Protein AF-A0AAV0W218-F1 (afdb_monomer)

Nearest PDB structures (foldseek):
  3rrr-assembly2_L  TM=3.742E-01  e=1.775E-01  Respiratory syncytial virus
  3rrr-assembly2_N  TM=3.659E-01  e=2.503E-01  Respiratory syncytial virus
  3rrt-assembly1_F  TM=3.686E-01  e=3.332E-01  human respiratory syncytial virus
  7rag-assembly1_A-2  TM=2.078E-01  e=3.485E+00  Clostridioides difficile

Sequence (113 aa):
MISTRELRMQLRDILISLPGQLKLPFDVNYISLYELSKTSKLAIVYINGTLVLELVIPLLNPVELTLYHIIKLPVRKEQLYMHLTPECEYMAISKTHEYYLTISVNHLMNRKN

Secondary structure (DSSP, 8-state):
---HHHHHHHHHHHHHH-STT-B-SS-TTS--HHHHHHH-EEEEEEETTEEEEEEE-PPBP---EEEEEPPPEEEEETTEEEEE--S-SEEEEETTSS-EEEE-HHHHHTT--

Mean predicted aligned error: 8.69 Å

Foldseek 3Di:
DQDPVNVLVVVVVCQVVDPDPKAFPDDSVPDDVVVQVVQWDWDWDDDPNDIDIDIGTDIDDPFAWDKDFDDWDWDDDPPDIDTDDDPAGMKTAGPVRPDIDGDHPVRVVVVPD

Structure (mmCIF, N/CA/C/O backbone):
data_AF-A0AAV0W218-F1
#
_entry.id   AF-A0AAV0W218-F1
#
loop_
_atom_site.group_PDB
_atom_site.id
_atom_site.type_symbol
_atom_site.label_atom_id
_atom_site.label_alt_id
_atom_site.label_comp_id
_atom_site.label_asym_id
_atom_site.label_entity_id
_atom_site.label_seq_id
_atom_site.pdbx_PDB_ins_code
_atom_site.Cartn_x
_atom_site.Cartn_y
_atom_site.Cartn_z
_atom_site.occupancy
_atom_site.B_iso_or_equiv
_atom_site.auth_seq_id
_atom_site.auth_comp_id
_atom_site.auth_asym_id
_atom_site.auth_atom_id
_atom_site.pdbx_PDB_model_num
ATOM 1 N N . MET A 1 1 ? 21.955 -4.481 -22.016 1.00 56.75 1 MET A N 1
ATOM 2 C CA . MET A 1 1 ? 21.499 -4.718 -20.626 1.00 56.75 1 MET A CA 1
ATOM 3 C C . MET A 1 1 ? 21.698 -3.438 -19.835 1.00 56.75 1 MET A C 1
ATOM 5 O O . MET A 1 1 ? 22.784 -2.879 -19.907 1.00 56.75 1 MET A O 1
ATOM 9 N N . ILE A 1 2 ? 20.675 -2.965 -19.121 1.00 70.50 2 ILE A N 1
ATOM 10 C CA . ILE A 1 2 ? 20.813 -1.857 -18.162 1.00 70.50 2 ILE A CA 1
ATOM 11 C C . ILE A 1 2 ? 21.678 -2.332 -16.988 1.00 70.50 2 ILE A C 1
ATOM 13 O O . ILE A 1 2 ? 21.487 -3.440 -16.487 1.00 70.50 2 ILE A O 1
ATOM 17 N N . SER A 1 3 ? 22.644 -1.516 -16.563 1.00 83.19 3 SER A N 1
ATOM 18 C CA . SER A 1 3 ? 23.423 -1.811 -15.357 1.00 83.19 3 SER A CA 1
ATOM 19 C C . SER A 1 3 ? 22.618 -1.465 -14.102 1.00 83.19 3 SER A C 1
ATOM 21 O O . SER A 1 3 ? 21.729 -0.616 -14.129 1.00 83.19 3 SER A O 1
ATOM 23 N N . THR A 1 4 ? 22.955 -2.076 -12.967 1.00 79.69 4 THR A N 1
ATOM 24 C CA . THR A 1 4 ? 22.330 -1.746 -11.673 1.00 79.69 4 THR A CA 1
ATOM 25 C C . THR A 1 4 ? 22.536 -0.281 -11.284 1.00 79.69 4 THR A C 1
ATOM 27 O O . THR A 1 4 ? 21.661 0.328 -10.671 1.00 79.69 4 THR A O 1
ATOM 30 N N . ARG A 1 5 ? 23.675 0.305 -11.678 1.00 82.88 5 ARG A N 1
ATOM 31 C CA . ARG A 1 5 ? 23.964 1.734 -11.524 1.00 82.88 5 ARG A CA 1
ATOM 32 C C . ARG A 1 5 ? 23.025 2.586 -12.374 1.00 82.88 5 ARG A C 1
ATOM 34 O O . ARG A 1 5 ? 22.462 3.540 -11.854 1.00 82.88 5 ARG A O 1
ATOM 41 N N . GLU A 1 6 ? 22.853 2.223 -13.641 1.00 84.88 6 GLU A N 1
ATOM 42 C CA . GLU A 1 6 ? 21.989 2.940 -14.584 1.00 84.88 6 GLU A CA 1
ATOM 43 C C . GLU A 1 6 ? 20.530 2.927 -14.119 1.00 84.88 6 GLU A C 1
ATOM 45 O O . GLU A 1 6 ? 19.895 3.973 -14.034 1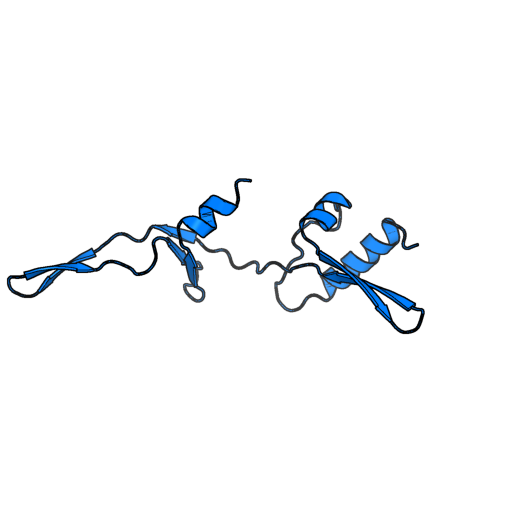.00 84.88 6 GLU A O 1
ATOM 50 N N . LEU A 1 7 ? 20.039 1.760 -13.691 1.00 83.19 7 LEU A N 1
ATOM 51 C CA . LEU A 1 7 ? 18.706 1.619 -13.107 1.00 83.19 7 LEU A CA 1
ATOM 52 C C . LEU A 1 7 ? 18.525 2.520 -11.878 1.00 83.19 7 LEU A C 1
ATOM 54 O O . LEU A 1 7 ? 17.496 3.172 -11.729 1.00 83.19 7 LEU A O 1
ATOM 58 N N . ARG A 1 8 ? 19.529 2.585 -10.995 1.00 83.56 8 ARG A N 1
ATOM 59 C CA . ARG A 1 8 ? 19.473 3.438 -9.801 1.00 83.56 8 ARG A CA 1
ATOM 60 C C . ARG A 1 8 ? 19.428 4.922 -10.157 1.00 83.56 8 ARG A C 1
ATOM 62 O O . ARG A 1 8 ? 18.724 5.664 -9.482 1.00 83.56 8 ARG A O 1
ATOM 69 N N . MET A 1 9 ? 20.167 5.355 -11.180 1.00 86.19 9 MET A N 1
ATOM 70 C CA . MET A 1 9 ? 20.110 6.742 -11.655 1.00 86.19 9 MET A CA 1
ATOM 71 C C . MET A 1 9 ? 18.716 7.067 -12.198 1.00 86.19 9 MET A C 1
ATOM 73 O O . MET A 1 9 ? 18.095 8.001 -11.708 1.00 86.19 9 MET A O 1
ATOM 77 N N . GLN A 1 10 ? 18.162 6.213 -13.064 1.00 86.94 10 GLN A N 1
ATOM 78 C CA . GLN A 1 10 ? 16.803 6.394 -13.589 1.00 86.94 10 GLN A CA 1
ATOM 79 C C . GLN A 1 10 ? 15.743 6.440 -12.477 1.00 86.94 10 GLN A C 1
ATOM 81 O O . GLN A 1 10 ? 14.845 7.275 -12.507 1.00 86.94 10 GLN A 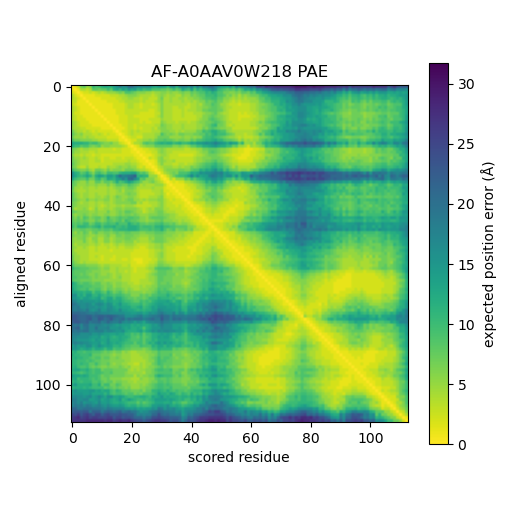O 1
ATOM 86 N N . LEU A 1 11 ? 15.857 5.591 -11.449 1.00 86.69 11 LEU A N 1
ATOM 87 C CA . LEU A 1 11 ? 14.943 5.615 -10.301 1.00 86.69 11 LEU A CA 1
ATOM 88 C C . LEU A 1 11 ? 15.071 6.892 -9.456 1.00 86.69 11 LEU A C 1
ATOM 90 O O . LEU A 1 11 ? 14.073 7.344 -8.897 1.00 86.69 11 LEU A O 1
ATOM 94 N N . ARG A 1 12 ? 16.268 7.490 -9.363 1.00 86.94 12 ARG A N 1
ATOM 95 C CA . ARG A 1 12 ? 16.448 8.803 -8.718 1.00 86.94 12 ARG A CA 1
ATOM 96 C C . ARG A 1 12 ? 15.781 9.912 -9.525 1.00 86.94 12 ARG A C 1
ATOM 98 O O . ARG A 1 12 ? 15.108 10.748 -8.933 1.00 86.94 12 ARG A O 1
ATOM 105 N N . ASP A 1 13 ? 15.917 9.887 -10.845 1.00 88.19 13 ASP A N 1
ATOM 106 C CA . ASP A 1 13 ? 15.288 10.876 -11.725 1.00 88.19 13 ASP A CA 1
ATOM 107 C C . ASP A 1 13 ? 13.752 10.775 -11.670 1.00 88.19 13 ASP A C 1
ATOM 109 O O . ASP A 1 13 ? 13.048 11.785 -11.584 1.00 88.19 13 ASP A O 1
ATOM 113 N N . ILE A 1 14 ? 13.219 9.548 -11.614 1.00 86.94 14 ILE A N 1
ATOM 114 C CA . ILE A 1 14 ? 11.788 9.297 -11.386 1.00 86.94 14 ILE A CA 1
ATOM 115 C C . ILE A 1 14 ? 11.352 9.855 -10.029 1.00 86.94 14 ILE A C 1
ATOM 117 O O . ILE A 1 14 ? 10.337 10.538 -9.958 1.00 86.94 14 ILE A O 1
ATOM 121 N N . LEU A 1 15 ? 12.117 9.616 -8.957 1.00 85.12 15 LEU A N 1
ATOM 122 C CA . LEU A 1 15 ? 11.781 10.102 -7.614 1.00 85.12 15 LEU A CA 1
ATOM 123 C C . LEU A 1 15 ? 11.612 11.631 -7.572 1.00 85.12 15 LEU A C 1
ATOM 125 O O . LEU A 1 15 ? 10.707 12.121 -6.903 1.00 85.12 15 LEU A O 1
ATOM 129 N N . ILE A 1 16 ? 12.453 12.374 -8.299 1.00 85.75 16 ILE A N 1
ATOM 130 C CA . ILE A 1 16 ? 12.404 13.846 -8.370 1.00 85.75 16 ILE A CA 1
ATOM 131 C C . ILE A 1 16 ? 11.177 14.340 -9.155 1.00 85.75 16 ILE A C 1
ATOM 133 O O . ILE A 1 16 ? 10.698 15.446 -8.918 1.00 85.75 16 ILE A O 1
ATOM 137 N N . SER A 1 17 ? 10.658 13.527 -10.076 1.00 87.38 17 SER A N 1
ATOM 138 C CA . SER A 1 17 ? 9.534 13.875 -10.954 1.00 87.38 17 SER A CA 1
ATOM 139 C C . SER A 1 17 ? 8.182 13.318 -10.495 1.00 87.38 17 SER A C 1
ATOM 141 O O . SER A 1 17 ? 7.180 13.504 -11.189 1.00 87.38 17 SER A O 1
ATOM 143 N N . LEU A 1 18 ? 8.117 12.655 -9.332 1.00 87.31 18 LEU A N 1
ATOM 144 C CA . LEU A 1 18 ? 6.862 12.108 -8.824 1.00 87.31 18 LEU A CA 1
ATOM 145 C C . LEU A 1 18 ? 5.835 13.216 -8.529 1.00 87.31 18 LEU A C 1
ATOM 147 O O . LEU A 1 18 ? 6.174 14.251 -7.953 1.00 87.31 18 LEU A O 1
ATOM 151 N N . PRO A 1 19 ? 4.554 12.998 -8.870 1.00 85.00 19 PRO A N 1
ATOM 152 C CA . PRO A 1 19 ? 3.512 13.972 -8.600 1.00 85.00 19 PRO A CA 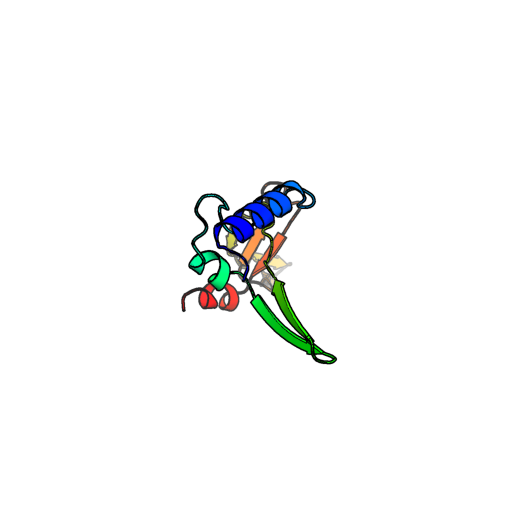1
ATOM 153 C C . PRO A 1 19 ? 3.156 14.022 -7.106 1.00 85.00 19 PRO A C 1
ATOM 155 O O . PRO A 1 19 ? 2.934 12.999 -6.454 1.00 85.00 19 PRO A O 1
ATOM 158 N N . GLY A 1 20 ? 3.020 15.240 -6.577 1.00 82.00 20 GLY A N 1
ATOM 159 C CA . GLY A 1 20 ? 2.555 15.487 -5.211 1.00 82.00 20 GLY A CA 1
ATOM 160 C C . GLY A 1 20 ? 3.524 14.980 -4.140 1.00 82.00 20 GLY A C 1
ATOM 161 O O . GLY A 1 20 ? 4.735 15.117 -4.266 1.00 82.00 20 GLY A O 1
ATOM 162 N N . GLN A 1 21 ? 2.983 14.418 -3.055 1.00 83.75 21 GLN A N 1
ATOM 163 C CA . GLN A 1 21 ? 3.781 13.865 -1.950 1.00 83.75 21 GLN A CA 1
ATOM 164 C C . GLN A 1 21 ? 3.994 12.343 -2.069 1.00 83.75 21 GLN A C 1
ATOM 166 O O . GLN A 1 21 ? 4.365 11.697 -1.089 1.00 83.75 21 GLN A O 1
ATOM 171 N N . LEU A 1 22 ? 3.722 11.750 -3.237 1.00 89.19 22 LEU A N 1
ATOM 172 C CA . LEU A 1 22 ? 3.866 10.309 -3.440 1.00 89.19 22 LEU A CA 1
ATOM 173 C C . LEU A 1 22 ? 5.321 9.866 -3.273 1.00 89.19 22 LEU A C 1
ATOM 175 O O . LEU A 1 22 ? 6.257 10.589 -3.608 1.00 89.19 22 LEU A O 1
ATOM 179 N N . LYS A 1 23 ? 5.506 8.651 -2.758 1.00 87.56 23 LYS A N 1
ATOM 180 C CA . LYS A 1 23 ? 6.830 8.084 -2.483 1.00 87.56 23 LYS A CA 1
ATOM 181 C C . LYS A 1 23 ? 6.995 6.734 -3.160 1.00 87.56 23 LYS A C 1
ATOM 183 O O . LYS A 1 23 ? 6.028 5.997 -3.343 1.00 87.56 23 LYS A O 1
ATOM 188 N N . LEU A 1 24 ? 8.234 6.383 -3.486 1.00 87.38 24 LEU A N 1
ATOM 189 C CA . LEU A 1 24 ? 8.571 5.001 -3.818 1.00 87.38 24 LEU A CA 1
ATOM 190 C C . LEU A 1 24 ? 8.431 4.116 -2.565 1.00 87.38 24 LEU A C 1
ATOM 192 O O . LEU A 1 24 ? 8.641 4.600 -1.450 1.00 87.38 24 LEU A O 1
ATOM 196 N N . PRO A 1 25 ? 8.114 2.819 -2.721 1.00 85.94 25 PRO A N 1
ATOM 197 C CA . PRO A 1 25 ? 7.941 1.902 -1.597 1.00 85.94 25 PRO A CA 1
ATOM 198 C C . PRO A 1 25 ? 9.267 1.425 -0.978 1.00 85.94 25 PRO A C 1
ATOM 200 O O . PRO A 1 25 ? 9.272 0.504 -0.167 1.00 85.94 25 PRO A O 1
ATOM 203 N N . PHE A 1 26 ? 10.389 2.037 -1.360 1.00 83.94 26 PHE A N 1
ATOM 204 C CA . PHE A 1 26 ? 11.745 1.687 -0.947 1.00 83.94 26 PHE A CA 1
ATOM 205 C C . PHE A 1 26 ? 12.674 2.909 -1.048 1.00 83.94 26 PHE A C 1
ATOM 207 O O . PHE A 1 26 ? 12.392 3.861 -1.780 1.00 83.94 26 PHE A O 1
ATOM 214 N N . ASP A 1 27 ? 13.811 2.867 -0.350 1.00 82.25 27 ASP A N 1
ATOM 215 C CA . ASP A 1 27 ? 14.855 3.896 -0.446 1.00 82.25 27 ASP A CA 1
ATOM 216 C C . ASP A 1 27 ? 15.812 3.609 -1.610 1.00 82.25 27 ASP A C 1
ATOM 218 O O . ASP A 1 27 ? 16.547 2.619 -1.589 1.00 82.25 27 ASP A O 1
ATOM 222 N N . VAL A 1 28 ? 15.857 4.522 -2.588 1.00 78.88 28 VAL A N 1
ATOM 223 C CA . VAL A 1 28 ? 16.682 4.437 -3.805 1.00 78.88 28 VAL A CA 1
ATOM 224 C C . VAL A 1 28 ? 18.180 4.267 -3.529 1.00 78.88 28 VAL A C 1
ATOM 226 O O . VAL A 1 28 ? 18.884 3.619 -4.308 1.00 78.88 28 VAL A O 1
ATOM 229 N N . ASN A 1 29 ? 18.685 4.800 -2.415 1.00 72.38 29 ASN A N 1
ATOM 230 C CA . ASN A 1 29 ? 20.100 4.706 -2.056 1.00 72.38 29 ASN A CA 1
ATOM 231 C C . ASN A 1 29 ? 20.510 3.296 -1.622 1.00 72.38 29 ASN A C 1
ATOM 233 O O . ASN A 1 29 ? 21.648 2.891 -1.875 1.00 72.38 29 ASN A O 1
ATOM 237 N N . TYR A 1 30 ? 19.575 2.548 -1.034 1.00 64.50 30 TYR A N 1
ATOM 238 C CA . TYR A 1 30 ? 19.788 1.208 -0.493 1.00 64.50 30 TYR A CA 1
ATOM 239 C C . TYR A 1 30 ? 19.016 0.124 -1.256 1.00 64.50 30 TYR A C 1
ATOM 241 O O . TYR A 1 30 ? 18.947 -1.005 -0.771 1.00 64.50 30 TYR A O 1
ATOM 249 N N . ILE A 1 31 ? 18.462 0.428 -2.445 1.00 63.66 31 ILE A N 1
ATOM 250 C CA . ILE A 1 31 ? 17.749 -0.563 -3.268 1.00 63.66 31 ILE A CA 1
ATOM 251 C C . ILE A 1 31 ? 18.638 -1.784 -3.472 1.00 63.66 31 ILE A C 1
ATOM 253 O O . ILE A 1 31 ? 19.635 -1.751 -4.206 1.00 63.66 31 ILE A O 1
ATOM 257 N N . SER A 1 32 ? 18.209 -2.887 -2.871 1.00 64.56 32 SER A N 1
ATOM 258 C CA . SER A 1 32 ? 18.515 -4.209 -3.374 1.00 64.56 32 SER A CA 1
ATOM 259 C C . SER A 1 32 ? 17.533 -4.501 -4.511 1.00 64.56 32 SER A C 1
ATOM 261 O O . SER A 1 32 ? 16.352 -4.157 -4.438 1.00 64.56 32 SER A O 1
ATOM 263 N N . LEU A 1 33 ? 18.000 -5.156 -5.579 1.00 69.38 33 LEU A N 1
ATOM 264 C CA . LEU A 1 33 ? 17.116 -5.650 -6.649 1.00 69.38 33 LEU A CA 1
ATOM 265 C C . LEU A 1 33 ? 15.970 -6.517 -6.096 1.00 69.38 33 LEU A C 1
ATOM 267 O O . LEU A 1 33 ? 14.927 -6.636 -6.727 1.00 69.38 33 LEU A O 1
ATOM 271 N N . TYR A 1 34 ? 16.176 -7.081 -4.906 1.00 76.75 34 TYR A N 1
ATOM 272 C CA . TYR A 1 34 ? 15.207 -7.848 -4.144 1.00 76.75 34 TYR A CA 1
ATOM 273 C C . TYR A 1 34 ? 14.008 -7.018 -3.643 1.00 76.75 34 TYR A C 1
ATOM 275 O O . TYR A 1 34 ? 12.868 -7.431 -3.825 1.00 76.75 34 TYR A O 1
ATOM 283 N N . GLU A 1 35 ? 14.215 -5.829 -3.067 1.00 76.62 35 GLU A N 1
ATOM 284 C CA . GLU A 1 35 ? 13.086 -4.981 -2.633 1.00 76.62 35 GLU A CA 1
ATOM 285 C C . GLU A 1 35 ? 12.278 -4.456 -3.825 1.00 76.62 35 GLU A C 1
ATOM 287 O O . GLU A 1 35 ? 11.043 -4.394 -3.795 1.00 76.62 35 GLU A O 1
ATOM 292 N N . LEU A 1 36 ? 12.977 -4.139 -4.918 1.00 81.50 36 LEU A N 1
ATOM 293 C CA . LEU A 1 36 ? 12.333 -3.769 -6.170 1.00 81.50 36 LEU A CA 1
ATOM 294 C C . LEU A 1 36 ? 11.497 -4.935 -6.713 1.00 81.50 36 LEU A C 1
ATOM 296 O O . LEU A 1 36 ? 10.336 -4.729 -7.050 1.00 81.50 36 LEU A O 1
ATOM 300 N N . SER A 1 37 ? 12.030 -6.161 -6.764 1.00 81.31 37 SER A N 1
ATOM 301 C CA . SER A 1 37 ? 11.291 -7.316 -7.295 1.00 81.31 37 SER A CA 1
ATOM 302 C C . SER A 1 37 ? 10.084 -7.714 -6.442 1.00 81.31 37 SER A C 1
ATOM 304 O O . SER A 1 37 ? 9.091 -8.185 -6.987 1.00 81.31 37 SER A O 1
ATOM 306 N N . LYS A 1 38 ? 10.129 -7.495 -5.123 1.00 83.19 38 LYS A N 1
ATOM 307 C CA . LYS A 1 38 ? 9.006 -7.777 -4.217 1.00 83.19 38 LYS A CA 1
ATOM 308 C C . LYS A 1 38 ? 7.821 -6.830 -4.418 1.00 83.19 38 LYS A C 1
ATOM 310 O O . LYS A 1 38 ? 6.674 -7.216 -4.203 1.00 83.19 38 LYS A O 1
ATOM 315 N N . THR A 1 39 ? 8.097 -5.578 -4.767 1.00 85.06 39 THR A N 1
ATOM 316 C CA . THR A 1 39 ? 7.084 -4.512 -4.823 1.00 85.06 39 THR A CA 1
ATOM 317 C C . THR A 1 39 ? 6.618 -4.206 -6.240 1.00 85.06 39 THR A C 1
ATOM 319 O O . THR A 1 39 ? 5.496 -3.737 -6.422 1.00 85.06 39 THR A O 1
ATOM 322 N N . SER A 1 40 ? 7.447 -4.486 -7.243 1.00 87.19 40 SER A N 1
ATOM 323 C CA . SER A 1 40 ? 7.147 -4.223 -8.648 1.00 87.19 40 SER A CA 1
ATOM 324 C C . SER A 1 40 ? 6.544 -5.429 -9.366 1.00 87.19 40 SER A C 1
ATOM 326 O O . SER A 1 40 ? 6.718 -6.581 -8.971 1.00 87.19 40 SER A O 1
ATOM 328 N N . LYS A 1 41 ? 5.829 -5.158 -10.458 1.00 88.94 41 LYS A N 1
ATOM 329 C CA . LYS A 1 41 ? 5.376 -6.177 -11.408 1.00 88.94 41 LYS A CA 1
ATOM 330 C C . LYS A 1 41 ? 6.133 -5.997 -12.710 1.00 88.94 41 LYS A C 1
ATOM 332 O O . LYS A 1 41 ? 6.179 -4.890 -13.238 1.00 88.94 41 LYS A O 1
ATOM 337 N N . LEU A 1 42 ? 6.698 -7.081 -13.226 1.00 86.88 42 LEU A N 1
ATOM 338 C CA . LEU A 1 42 ? 7.314 -7.105 -1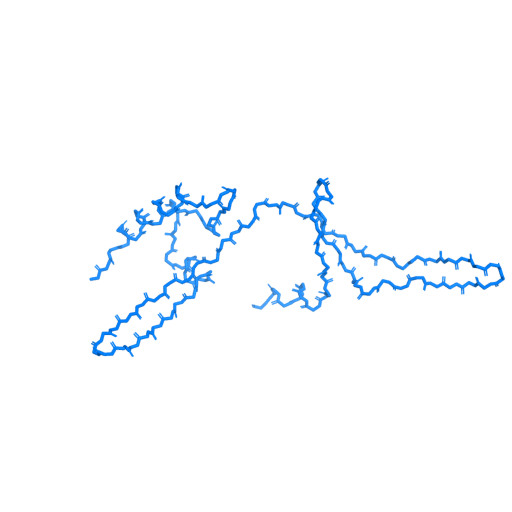4.545 1.00 86.88 42 LEU A CA 1
ATOM 339 C C . LEU A 1 42 ? 6.354 -7.777 -15.525 1.00 86.88 42 LEU A C 1
ATOM 341 O O . LEU A 1 42 ? 6.070 -8.967 -15.391 1.00 86.88 42 LEU A O 1
ATOM 345 N N . ALA A 1 43 ? 5.874 -7.025 -16.508 1.00 88.69 43 ALA A N 1
ATOM 346 C CA . ALA A 1 43 ? 5.189 -7.572 -17.666 1.00 88.69 43 ALA A CA 1
ATOM 347 C C . ALA A 1 43 ? 6.171 -7.657 -18.837 1.00 88.69 43 ALA A C 1
ATOM 349 O O . ALA A 1 43 ? 6.968 -6.750 -19.078 1.00 88.69 43 ALA A O 1
ATOM 350 N N . ILE A 1 44 ? 6.131 -8.776 -19.554 1.00 90.19 44 ILE A N 1
ATOM 351 C CA . ILE A 1 44 ? 6.947 -9.002 -20.745 1.00 90.19 44 ILE A CA 1
ATOM 352 C C . ILE A 1 44 ? 5.982 -9.197 -21.903 1.00 90.19 44 ILE A C 1
ATOM 354 O O . ILE A 1 44 ? 5.151 -10.103 -21.880 1.00 90.19 44 ILE A O 1
ATOM 358 N N . VAL A 1 45 ? 6.086 -8.331 -22.903 1.00 91.12 45 VAL A N 1
ATOM 359 C CA . VAL A 1 45 ? 5.167 -8.278 -24.035 1.00 91.12 45 VAL A CA 1
ATOM 360 C C . VAL A 1 45 ? 5.974 -8.393 -25.321 1.00 91.12 45 VAL A C 1
ATOM 362 O O . VAL A 1 45 ? 6.956 -7.682 -25.505 1.00 91.12 45 VAL A O 1
ATOM 365 N N . TYR A 1 46 ? 5.580 -9.295 -26.218 1.00 92.38 46 TYR A N 1
ATOM 366 C CA . TYR A 1 46 ? 6.226 -9.461 -27.518 1.00 92.38 46 TYR A CA 1
ATOM 367 C C . TYR A 1 46 ? 5.295 -8.984 -28.631 1.00 92.38 46 TYR A C 1
ATOM 369 O O . TYR A 1 46 ? 4.236 -9.572 -28.845 1.00 92.38 46 TYR A O 1
ATOM 377 N N . ILE A 1 47 ? 5.672 -7.910 -29.327 1.00 92.94 47 ILE A N 1
ATOM 378 C CA . ILE A 1 47 ? 4.871 -7.294 -30.394 1.00 92.94 47 ILE A CA 1
ATOM 379 C C . ILE A 1 47 ? 5.781 -6.998 -31.587 1.00 92.94 47 ILE A C 1
ATOM 381 O O . ILE A 1 47 ? 6.814 -6.350 -31.438 1.00 92.94 47 ILE A O 1
ATOM 385 N N . ASN A 1 48 ? 5.389 -7.452 -32.783 1.00 93.44 48 ASN A N 1
ATOM 386 C CA . ASN A 1 48 ? 6.059 -7.156 -34.059 1.00 93.44 48 ASN A CA 1
ATOM 387 C C . ASN A 1 48 ? 7.581 -7.393 -34.047 1.00 93.44 48 ASN A C 1
ATOM 389 O O . ASN A 1 48 ? 8.355 -6.539 -34.473 1.00 93.44 48 ASN A O 1
ATOM 393 N N . GLY A 1 49 ? 8.037 -8.528 -33.514 1.00 93.44 49 GLY A N 1
ATOM 394 C CA . GLY A 1 49 ? 9.474 -8.815 -33.441 1.00 93.44 49 GLY A CA 1
ATOM 395 C C . GLY A 1 49 ? 10.199 -8.167 -32.258 1.00 93.44 49 GLY A C 1
ATOM 396 O O . GLY A 1 49 ? 11.371 -8.461 -32.040 1.00 93.44 49 GLY A O 1
ATOM 397 N N . THR A 1 50 ? 9.521 -7.319 -31.481 1.00 93.25 50 THR A N 1
ATOM 398 C CA . THR A 1 50 ? 10.109 -6.557 -30.375 1.00 93.25 50 THR A CA 1
ATOM 399 C C . THR A 1 50 ? 9.665 -7.112 -29.029 1.00 93.25 50 THR A C 1
ATOM 401 O O . THR A 1 50 ? 8.473 -7.289 -28.783 1.00 93.25 50 THR A O 1
ATOM 404 N N . LEU A 1 51 ? 10.631 -7.349 -28.139 1.00 91.44 51 LEU A N 1
ATOM 405 C CA . LEU A 1 51 ? 10.377 -7.671 -26.739 1.00 91.44 51 LEU A CA 1
ATOM 406 C C . LEU A 1 51 ? 10.342 -6.378 -25.916 1.00 91.44 51 LEU A C 1
ATOM 408 O O . LEU A 1 51 ? 11.342 -5.667 -25.827 1.00 91.44 51 LEU A O 1
ATOM 412 N N . VAL A 1 52 ? 9.199 -6.089 -25.308 1.00 88.62 52 VAL A N 1
ATOM 413 C CA . VAL A 1 52 ? 8.967 -4.944 -24.426 1.00 88.62 52 VAL A CA 1
ATOM 414 C C . VAL A 1 52 ? 8.889 -5.448 -22.989 1.00 88.62 52 VAL A C 1
ATOM 416 O O . VAL A 1 52 ? 8.158 -6.391 -22.693 1.00 88.62 52 VAL A O 1
ATOM 419 N N . LEU A 1 53 ? 9.654 -4.822 -22.097 1.00 87.31 53 LEU A N 1
ATOM 420 C CA . LEU A 1 53 ? 9.625 -5.092 -20.663 1.00 87.31 53 LEU A CA 1
ATOM 421 C C . LEU A 1 53 ? 9.014 -3.884 -19.955 1.00 87.31 53 LEU A C 1
ATOM 423 O O . LEU A 1 53 ? 9.580 -2.793 -19.998 1.00 87.31 53 LEU A O 1
ATOM 427 N N . GLU A 1 54 ? 7.874 -4.083 -19.306 1.00 87.81 54 GLU A N 1
ATOM 428 C CA . GLU A 1 54 ? 7.172 -3.058 -18.541 1.00 87.81 54 GLU A CA 1
ATOM 429 C C . GLU A 1 54 ? 7.325 -3.345 -17.045 1.00 87.81 54 GLU A C 1
ATOM 431 O O . GLU A 1 54 ? 6.831 -4.350 -16.531 1.00 87.81 54 GLU A O 1
ATOM 436 N N . LEU A 1 55 ? 8.036 -2.460 -16.344 1.00 86.50 55 LEU A N 1
ATOM 437 C CA . LEU A 1 55 ? 8.214 -2.526 -14.898 1.00 86.50 55 LEU A CA 1
ATOM 438 C C . LEU A 1 55 ? 7.245 -1.557 -14.217 1.00 86.50 55 LEU A C 1
ATOM 440 O O . LEU A 1 55 ? 7.445 -0.344 -14.242 1.00 86.50 55 LEU A O 1
ATOM 444 N N . VAL A 1 56 ? 6.219 -2.096 -13.568 1.00 90.00 56 VAL A N 1
ATOM 445 C CA . VAL A 1 56 ? 5.212 -1.319 -12.842 1.00 90.00 56 VAL A CA 1
ATOM 446 C C . VAL A 1 56 ? 5.584 -1.266 -11.364 1.00 90.00 56 VAL A C 1
ATOM 448 O O . VAL A 1 56 ? 5.562 -2.289 -10.679 1.00 90.00 56 VAL A O 1
ATOM 451 N N . ILE A 1 57 ? 5.907 -0.073 -10.861 1.00 88.38 57 ILE A N 1
ATOM 452 C CA . ILE A 1 57 ? 6.251 0.166 -9.453 1.00 88.38 57 ILE A CA 1
ATOM 453 C C . ILE A 1 57 ? 5.086 0.913 -8.786 1.00 88.38 57 ILE A C 1
ATOM 455 O O . ILE A 1 57 ? 4.790 2.040 -9.188 1.00 88.38 57 ILE A O 1
ATOM 459 N N . PRO A 1 58 ? 4.409 0.330 -7.781 1.00 89.62 58 PRO A N 1
ATOM 460 C CA . PRO A 1 58 ? 3.343 1.022 -7.070 1.00 89.62 58 PRO A CA 1
ATOM 461 C C . PRO A 1 58 ? 3.922 2.149 -6.209 1.00 89.62 58 PRO A C 1
ATOM 463 O O . PRO A 1 58 ? 4.936 1.967 -5.539 1.00 89.62 58 PRO A O 1
ATOM 466 N N . LEU A 1 59 ? 3.254 3.300 -6.195 1.00 89.50 59 LEU A N 1
ATOM 467 C CA . LEU A 1 59 ? 3.620 4.429 -5.340 1.00 89.50 59 LEU A CA 1
ATOM 468 C C . LEU A 1 59 ? 2.870 4.372 -4.008 1.00 89.50 59 LEU A C 1
ATOM 470 O O . LEU A 1 59 ? 1.735 3.900 -3.932 1.00 89.50 59 LEU A O 1
ATOM 474 N N . LEU A 1 60 ? 3.501 4.888 -2.958 1.00 88.19 60 LEU A N 1
ATOM 475 C CA . LEU A 1 60 ? 2.908 5.037 -1.638 1.00 88.19 60 LEU A CA 1
ATOM 476 C C . LEU A 1 60 ? 2.330 6.437 -1.465 1.00 88.19 60 LEU A C 1
ATOM 478 O O . LEU A 1 60 ? 2.998 7.442 -1.721 1.00 88.19 60 LEU A O 1
ATOM 482 N N . ASN A 1 61 ? 1.102 6.483 -0.956 1.00 87.00 61 ASN A N 1
ATOM 483 C CA . ASN A 1 61 ? 0.532 7.695 -0.397 1.00 87.00 61 ASN A CA 1
ATOM 484 C C . ASN A 1 61 ? 1.089 7.875 1.030 1.00 87.00 61 ASN A C 1
ATOM 486 O O . ASN A 1 61 ? 0.937 6.959 1.840 1.00 87.00 61 ASN A O 1
ATOM 490 N N . PRO A 1 62 ? 1.744 9.005 1.356 1.00 84.06 62 PRO A N 1
ATOM 491 C CA . PRO A 1 62 ? 2.310 9.233 2.685 1.00 84.06 62 PRO A CA 1
ATOM 492 C C . PRO A 1 62 ? 1.257 9.548 3.755 1.00 84.06 62 PRO A C 1
ATOM 494 O O . PRO A 1 62 ? 1.639 9.786 4.896 1.00 84.06 62 PRO A O 1
ATOM 497 N N . VAL A 1 63 ? -0.036 9.605 3.411 1.00 89.50 63 VAL A N 1
ATOM 498 C CA . VAL A 1 63 ? -1.103 9.833 4.389 1.00 89.50 63 VAL A CA 1
ATOM 499 C C . VAL A 1 63 ? -1.086 8.718 5.431 1.00 89.50 63 VAL A C 1
ATOM 501 O O . VAL A 1 63 ? -1.398 7.560 5.151 1.00 89.50 63 VAL A O 1
ATOM 504 N N . GLU A 1 64 ? -0.736 9.097 6.654 1.00 90.81 64 GLU A N 1
ATOM 505 C CA . GLU A 1 64 ? -0.791 8.219 7.812 1.00 90.81 64 GLU A CA 1
ATOM 506 C C . GLU A 1 64 ? -2.238 8.058 8.278 1.00 90.81 64 GLU A C 1
ATOM 508 O O . GLU A 1 64 ? -2.979 9.035 8.433 1.00 90.81 64 GLU A O 1
ATOM 513 N N . LEU A 1 65 ? -2.630 6.806 8.512 1.00 93.44 65 LEU A N 1
ATOM 514 C CA . LEU A 1 65 ? -3.960 6.441 8.976 1.00 93.44 65 LEU A CA 1
ATOM 515 C C . LEU A 1 65 ? -3.850 5.679 10.293 1.00 93.44 65 LEU A C 1
ATOM 517 O O . LEU A 1 65 ? -3.075 4.728 10.408 1.00 93.44 65 LEU A O 1
ATOM 521 N N . THR A 1 66 ? -4.675 6.056 11.263 1.00 95.12 66 THR A N 1
ATOM 522 C CA . THR A 1 66 ? -4.821 5.323 12.520 1.00 95.12 66 THR A CA 1
ATOM 523 C C . THR A 1 66 ? -5.937 4.304 12.366 1.00 95.12 66 THR A C 1
ATOM 525 O O . THR A 1 66 ? -7.056 4.669 12.009 1.00 95.12 66 THR A O 1
ATOM 528 N N . LEU A 1 67 ? -5.635 3.031 12.626 1.00 94.69 67 LEU A N 1
ATOM 529 C CA . LEU A 1 67 ? -6.600 1.938 12.557 1.00 94.69 67 LEU A CA 1
ATOM 530 C C . LEU A 1 67 ? -7.398 1.830 13.863 1.00 94.69 67 LEU A C 1
ATOM 532 O O . LEU A 1 67 ? -6.821 1.694 14.940 1.00 94.69 67 LEU A O 1
ATOM 536 N N . TYR A 1 68 ? -8.721 1.807 13.748 1.00 93.44 68 TYR A N 1
ATOM 537 C CA . TYR A 1 68 ? -9.664 1.627 14.844 1.00 93.44 68 TYR A CA 1
ATOM 538 C C . TYR A 1 68 ? -10.490 0.364 14.631 1.00 93.44 68 TYR A C 1
ATOM 540 O O . TYR A 1 68 ? -10.933 0.085 13.519 1.00 93.44 68 TYR A O 1
AT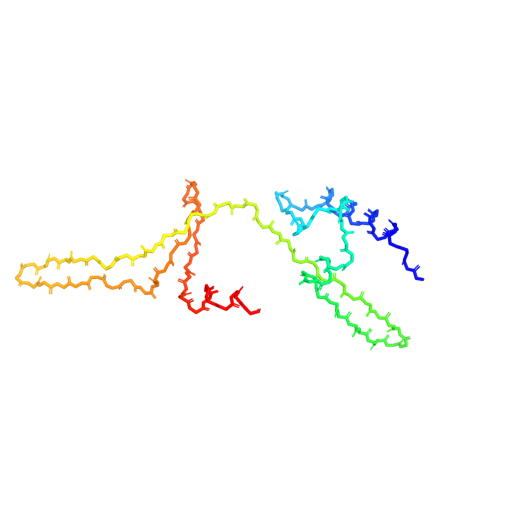OM 548 N N . HIS A 1 69 ? -10.726 -0.375 15.712 1.00 93.44 69 HIS A N 1
ATOM 549 C CA . HIS A 1 69 ? -11.718 -1.444 15.745 1.00 93.44 69 HIS A CA 1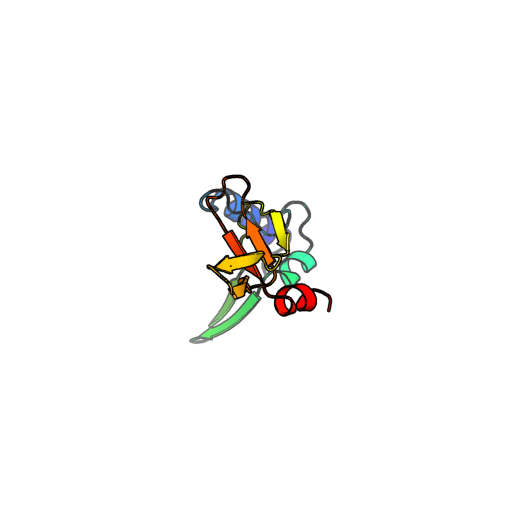
ATOM 550 C C . HIS A 1 69 ? -13.087 -0.850 16.087 1.00 93.44 69 HIS A C 1
ATOM 552 O O . HIS A 1 69 ? -13.233 -0.177 17.111 1.00 93.44 69 HIS A O 1
ATOM 558 N N . ILE A 1 70 ? -14.081 -1.083 15.233 1.00 92.06 70 ILE A N 1
ATOM 559 C CA . ILE A 1 70 ? -15.413 -0.505 15.390 1.00 92.06 70 ILE A CA 1
ATOM 560 C C . ILE A 1 70 ? -16.232 -1.386 16.327 1.00 92.06 70 ILE A C 1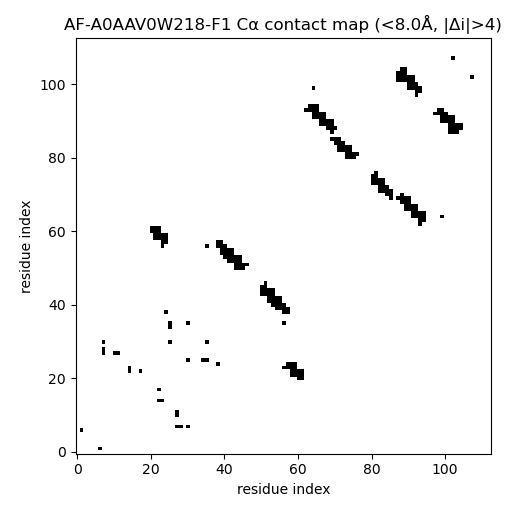
ATOM 562 O O . ILE A 1 70 ? -16.473 -2.564 16.069 1.00 92.06 70 ILE A O 1
ATOM 566 N N . ILE A 1 71 ? -16.691 -0.798 17.427 1.00 91.00 71 ILE A N 1
ATOM 567 C CA . ILE A 1 71 ? -17.541 -1.487 18.395 1.00 91.00 71 ILE A CA 1
ATOM 568 C C . ILE A 1 71 ? -19.017 -1.247 18.084 1.00 91.00 71 ILE A C 1
ATOM 570 O O . ILE A 1 71 ? -19.420 -0.160 17.670 1.00 91.00 71 ILE A O 1
ATOM 574 N N . LYS A 1 72 ? -19.842 -2.273 18.309 1.00 91.06 72 LYS A N 1
ATOM 575 C CA . LYS A 1 72 ? -21.298 -2.155 18.188 1.00 91.06 72 LYS A CA 1
ATOM 576 C C . LYS A 1 72 ? -21.816 -1.171 19.231 1.00 91.06 72 LYS A C 1
ATOM 578 O O . LYS A 1 72 ? -21.477 -1.290 20.409 1.00 91.06 72 LYS A O 1
ATOM 583 N N . LEU A 1 73 ? -22.676 -0.248 18.815 1.00 91.06 73 LEU A N 1
ATOM 584 C CA . LEU A 1 73 ? -23.267 0.731 19.723 1.00 91.06 73 LEU A CA 1
ATOM 585 C C . LEU A 1 73 ? -24.639 0.230 20.201 1.00 91.06 73 LEU A C 1
ATOM 587 O O . LEU A 1 73 ? -25.525 0.024 19.367 1.00 91.06 73 LEU A O 1
ATOM 591 N N . PRO A 1 74 ? -24.858 0.015 21.510 1.00 90.69 74 PRO A N 1
ATOM 592 C CA . PRO A 1 74 ? -26.198 -0.226 22.027 1.00 90.69 74 PRO A CA 1
ATOM 593 C C . PRO A 1 74 ? -27.026 1.059 21.939 1.00 90.69 74 PRO A C 1
ATOM 595 O O . PRO A 1 74 ? -26.585 2.127 22.360 1.00 90.69 74 PRO A O 1
ATOM 598 N N . VAL A 1 75 ? -28.240 0.955 21.407 1.00 91.62 75 VAL A N 1
ATOM 599 C CA . VAL A 1 75 ? -29.170 2.076 21.266 1.00 91.62 75 VAL A CA 1
ATOM 600 C C . VAL A 1 75 ? -30.528 1.669 21.812 1.00 91.62 75 VAL A C 1
ATOM 602 O O . VAL A 1 75 ? -31.008 0.556 21.591 1.00 91.62 75 VAL A O 1
ATOM 605 N N . ARG A 1 76 ? -31.160 2.599 22.525 1.00 91.19 76 ARG A N 1
ATOM 606 C CA . ARG A 1 76 ? -32.536 2.464 22.986 1.00 91.19 76 ARG A CA 1
ATOM 607 C C . ARG A 1 76 ? -33.426 3.385 22.166 1.00 91.19 76 ARG A C 1
ATOM 609 O O . ARG A 1 76 ? -33.177 4.587 22.109 1.00 91.19 76 ARG A O 1
ATOM 616 N N . LYS A 1 77 ? -34.479 2.829 21.574 1.00 87.62 77 LYS A N 1
ATOM 617 C CA . LYS A 1 77 ? -35.554 3.597 20.943 1.00 87.62 77 LYS A CA 1
ATOM 618 C C . LYS A 1 77 ? -36.853 3.229 21.647 1.00 87.62 77 LYS A C 1
ATOM 620 O O . LYS A 1 77 ? -37.312 2.097 21.540 1.00 87.62 77 LYS A O 1
ATOM 625 N N . GLU A 1 78 ? -37.397 4.170 22.414 1.00 89.31 78 GLU A N 1
ATOM 626 C CA . GLU A 1 78 ? -38.575 3.962 23.269 1.00 89.31 78 GLU A CA 1
ATOM 627 C C . GLU A 1 78 ? -38.380 2.796 24.267 1.00 89.31 78 GLU A C 1
ATOM 629 O O . GLU A 1 78 ? -37.577 2.896 25.203 1.00 89.31 78 GLU A O 1
ATOM 634 N N . GLN A 1 79 ? -39.108 1.690 24.085 1.00 91.00 79 GLN A N 1
ATOM 635 C CA . GLN A 1 79 ? -39.036 0.475 24.907 1.00 91.00 79 GLN A CA 1
ATOM 636 C C . GLN A 1 79 ? -38.182 -0.638 24.273 1.00 91.00 79 GLN A C 1
ATOM 638 O O . GLN A 1 79 ? -37.978 -1.675 24.899 1.00 91.00 79 GLN A O 1
ATOM 643 N N . LEU A 1 80 ? -37.648 -0.430 23.065 1.00 90.31 80 LEU A N 1
ATOM 644 C CA . LEU A 1 80 ? -36.801 -1.395 22.365 1.00 90.31 80 LEU A CA 1
ATOM 645 C C . LEU A 1 80 ? -35.313 -1.115 22.590 1.00 90.31 80 LEU A C 1
ATOM 647 O O . LEU A 1 80 ? -34.839 0.017 22.447 1.00 90.31 80 LEU A O 1
ATOM 651 N N . TYR A 1 81 ? -34.575 -2.184 22.884 1.00 89.38 81 TYR A N 1
ATOM 652 C CA . TYR A 1 81 ? -33.116 -2.208 22.943 1.00 89.38 81 TYR A CA 1
ATOM 653 C C . TYR A 1 81 ? -32.579 -2.889 21.688 1.00 89.38 81 TYR A C 1
ATOM 655 O O . TYR A 1 81 ? -33.016 -3.982 21.333 1.00 89.38 81 TYR A O 1
ATOM 663 N N . MET A 1 82 ? -31.641 -2.237 21.009 1.00 90.62 82 MET A N 1
ATOM 664 C CA . MET A 1 82 ? -31.037 -2.729 19.773 1.00 90.62 82 MET A CA 1
ATOM 665 C C . MET A 1 82 ? -29.535 -2.441 19.762 1.00 90.62 82 MET A C 1
ATOM 667 O O . MET A 1 82 ? -29.041 -1.603 20.516 1.00 90.62 82 MET A O 1
ATOM 671 N N . HIS A 1 83 ? -28.805 -3.112 18.874 1.00 89.06 83 HIS A N 1
ATOM 672 C CA . HIS A 1 83 ? -27.407 -2.805 18.589 1.00 89.06 83 HIS A CA 1
ATOM 673 C C . HIS A 1 83 ? -27.277 -2.278 17.165 1.00 89.06 83 HIS A C 1
ATOM 675 O O . HIS A 1 83 ? -27.679 -2.954 16.218 1.00 89.06 83 HIS A O 1
ATOM 681 N N . LEU A 1 84 ? -26.656 -1.110 17.007 1.00 88.56 84 LEU A N 1
ATOM 682 C CA . LEU A 1 84 ? -26.150 -0.683 15.711 1.00 88.56 84 LEU A CA 1
ATOM 683 C C . LEU A 1 84 ? -24.905 -1.511 15.409 1.00 88.56 84 LEU A C 1
ATOM 685 O O . LEU A 1 84 ? -23.867 -1.371 16.063 1.00 88.56 84 LEU A O 1
ATOM 689 N N . THR A 1 85 ? -25.055 -2.428 14.459 1.00 88.25 85 THR A N 1
ATOM 690 C CA . THR A 1 85 ? -23.964 -3.276 13.990 1.00 88.25 85 THR A CA 1
ATOM 691 C C . THR A 1 85 ? -23.319 -2.593 12.788 1.00 88.25 85 THR A C 1
ATOM 693 O O . THR A 1 85 ? -24.015 -2.373 11.799 1.00 88.25 85 THR A O 1
ATOM 696 N N . PRO A 1 86 ? -22.032 -2.222 12.868 1.00 86.94 86 PRO A N 1
ATOM 697 C CA . PRO A 1 86 ? -21.333 -1.624 11.743 1.00 86.94 86 PRO A CA 1
ATOM 698 C C . PRO A 1 86 ? -21.146 -2.655 10.625 1.00 86.94 86 PRO A C 1
ATOM 700 O O . PRO A 1 86 ? -20.990 -3.848 10.884 1.00 86.94 86 PRO A O 1
ATOM 703 N N . GLU A 1 87 ? -21.140 -2.182 9.381 1.00 87.50 87 GLU A N 1
ATOM 704 C CA . GLU A 1 87 ? -20.932 -3.024 8.192 1.00 87.50 87 GLU A CA 1
ATOM 705 C C . GLU A 1 87 ? -19.474 -3.486 8.036 1.00 87.50 87 GLU A C 1
ATOM 707 O O . GLU A 1 87 ? -19.186 -4.420 7.292 1.00 87.50 87 GLU A O 1
ATOM 712 N N . CYS A 1 88 ? -18.544 -2.841 8.743 1.00 89.12 88 CYS A N 1
ATOM 713 C CA . CYS A 1 88 ? -17.124 -3.165 8.745 1.00 89.12 88 CYS A CA 1
ATOM 714 C C . CYS A 1 88 ? -16.579 -3.254 10.174 1.00 89.12 88 CYS A C 1
ATOM 716 O O . CYS A 1 88 ? -17.091 -2.629 11.100 1.00 89.12 88 CYS A O 1
ATOM 718 N N . GLU A 1 89 ? -15.531 -4.057 10.347 1.00 91.25 89 GLU A N 1
ATOM 719 C CA . GLU A 1 89 ? -14.936 -4.344 11.658 1.00 91.25 89 GLU A CA 1
ATOM 720 C C . GLU A 1 89 ? -13.853 -3.325 12.020 1.00 91.25 89 GLU A C 1
ATOM 722 O O . GLU A 1 89 ? -13.640 -3.025 13.194 1.00 91.25 89 GLU A O 1
ATOM 727 N N . TYR A 1 90 ? -13.181 -2.768 11.009 1.00 93.75 90 TYR A N 1
ATOM 728 C CA . TYR A 1 90 ? -12.127 -1.786 11.194 1.00 93.75 90 TYR A CA 1
ATOM 729 C C . TYR A 1 90 ? -12.281 -0.596 10.256 1.00 93.75 90 TYR A C 1
ATOM 731 O O . TYR A 1 90 ? -12.701 -0.721 9.104 1.00 93.75 90 TYR A O 1
ATOM 739 N N . MET A 1 91 ? -11.850 0.559 10.748 1.00 93.88 91 MET A N 1
ATOM 740 C CA . MET A 1 91 ? -11.755 1.794 9.982 1.00 93.88 91 MET A CA 1
ATOM 741 C C . MET A 1 91 ? -10.386 2.411 10.221 1.00 93.88 91 MET A C 1
ATOM 743 O O . MET A 1 91 ? -9.967 2.541 11.369 1.00 93.88 91 MET A O 1
ATOM 747 N N . ALA A 1 92 ? -9.684 2.788 9.159 1.00 94.94 92 ALA A N 1
ATOM 748 C CA . ALA A 1 92 ? -8.476 3.591 9.274 1.00 94.94 92 ALA A CA 1
ATOM 749 C C . ALA A 1 92 ? -8.791 5.032 8.873 1.00 94.94 92 ALA A C 1
ATOM 751 O O . ALA A 1 92 ? -9.413 5.251 7.835 1.00 94.94 92 ALA A O 1
ATOM 752 N N . ILE A 1 93 ? -8.393 5.998 9.700 1.00 95.44 93 ILE A N 1
ATOM 753 C CA . ILE A 1 93 ? -8.753 7.414 9.541 1.00 95.44 93 ILE A CA 1
ATOM 754 C C . ILE A 1 93 ? -7.488 8.268 9.624 1.00 95.44 93 ILE A C 1
ATOM 756 O O . ILE A 1 93 ? -6.620 8.010 10.462 1.00 95.44 93 ILE A O 1
ATOM 760 N N . SER A 1 94 ? -7.369 9.276 8.758 1.00 95.50 94 SER A N 1
ATOM 761 C CA . SER A 1 94 ? -6.255 10.224 8.813 1.00 95.50 94 SER A CA 1
ATOM 762 C C . SER A 1 94 ? -6.369 11.140 10.026 1.00 95.50 94 SER A C 1
ATOM 764 O O . SER A 1 94 ? -7.458 11.434 10.512 1.00 95.50 94 SER A O 1
ATOM 766 N N . LYS A 1 95 ? -5.241 11.684 10.491 1.00 93.12 95 LYS A N 1
ATOM 767 C CA . LYS A 1 95 ? -5.238 12.656 11.598 1.00 93.12 95 LYS A CA 1
ATOM 768 C C . LYS A 1 95 ? -6.121 13.884 11.317 1.00 93.12 95 LYS A C 1
ATOM 770 O O . LYS A 1 95 ? -6.727 14.430 12.236 1.00 93.12 95 LYS A O 1
ATOM 775 N N . THR A 1 96 ? -6.199 14.311 10.056 1.00 93.38 96 THR A N 1
ATOM 776 C CA . THR A 1 96 ? -7.035 15.436 9.606 1.00 93.38 96 THR A CA 1
ATOM 777 C C . THR A 1 96 ? -8.504 15.063 9.406 1.00 93.38 96 THR A C 1
ATOM 779 O O . THR A 1 96 ? -9.316 15.957 9.214 1.00 93.38 96 THR A O 1
ATOM 782 N N . HIS A 1 97 ? -8.862 13.775 9.479 1.00 91.00 97 HIS A N 1
ATOM 783 C CA . HIS A 1 97 ? -10.195 13.234 9.174 1.00 91.00 97 HIS A CA 1
ATOM 784 C C . HIS A 1 97 ? -10.667 13.456 7.724 1.00 91.00 97 HIS A C 1
ATOM 786 O O . HIS A 1 97 ? -11.831 13.228 7.408 1.00 91.00 97 HIS A O 1
ATOM 792 N N . GLU A 1 98 ? -9.770 13.861 6.825 1.00 92.25 98 GLU A N 1
ATOM 793 C CA . GLU A 1 98 ? -10.070 14.067 5.401 1.00 92.25 98 GLU A CA 1
ATOM 794 C C . GLU A 1 98 ? -10.115 12.754 4.612 1.00 92.25 98 GLU A C 1
ATOM 796 O O . GLU A 1 98 ? -10.767 12.673 3.574 1.00 92.25 98 GLU A O 1
ATOM 801 N N . TYR A 1 99 ? -9.426 11.720 5.103 1.00 92.50 99 TYR A N 1
ATOM 802 C CA . TYR A 1 99 ? -9.341 10.421 4.448 1.00 92.50 99 TYR A CA 1
ATOM 803 C C . TYR A 1 99 ? -9.736 9.315 5.414 1.00 92.50 99 TYR A C 1
ATOM 805 O O . TYR A 1 99 ? -9.315 9.300 6.575 1.00 92.50 99 TYR A O 1
ATOM 813 N N . TYR A 1 100 ? -10.497 8.351 4.905 1.00 93.69 100 TYR A N 1
ATOM 814 C CA . TYR A 1 100 ? -10.796 7.122 5.617 1.00 93.69 100 TYR A CA 1
ATOM 815 C C . TYR A 1 100 ? -10.837 5.927 4.671 1.00 93.69 100 TYR A C 1
ATOM 817 O O . TYR A 1 100 ? -11.053 6.067 3.467 1.00 93.69 100 TYR A O 1
ATOM 825 N N . LEU A 1 101 ? -10.653 4.741 5.240 1.00 92.31 101 LEU A N 1
ATOM 826 C CA . LEU A 1 101 ? -10.870 3.472 4.561 1.00 92.31 101 LEU A CA 1
ATOM 827 C C . LEU A 1 101 ? -11.434 2.439 5.531 1.00 92.31 101 LEU A C 1
ATOM 829 O O . LEU A 1 101 ? -11.118 2.443 6.721 1.00 92.31 101 LEU A O 1
ATOM 833 N N . THR A 1 102 ? -12.291 1.565 5.021 1.00 92.81 102 THR A N 1
ATOM 834 C CA . THR A 1 102 ? -12.877 0.458 5.776 1.0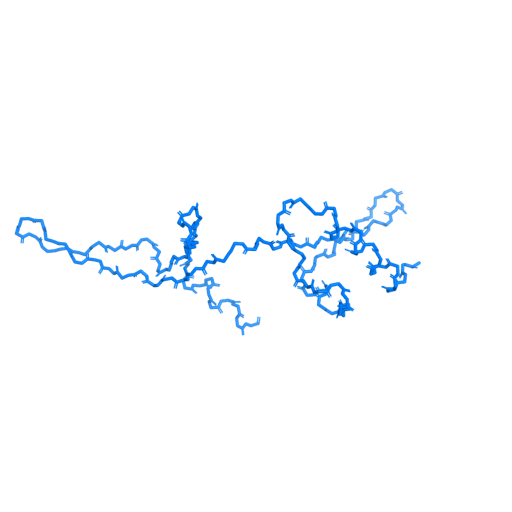0 92.81 102 THR A CA 1
ATOM 835 C C . THR A 1 102 ? -12.106 -0.820 5.468 1.00 92.81 102 THR A C 1
ATOM 837 O O . THR A 1 102 ? -11.706 -1.069 4.331 1.00 92.81 102 THR A O 1
ATOM 840 N N . ILE A 1 103 ? -11.838 -1.620 6.498 1.00 89.12 103 ILE A N 1
ATOM 841 C CA . ILE A 1 103 ? -11.043 -2.844 6.383 1.00 89.12 103 ILE A CA 1
ATOM 842 C C . ILE A 1 103 ? -11.801 -3.982 7.060 1.00 89.12 103 ILE A C 1
ATOM 844 O O . ILE A 1 103 ? -12.243 -3.862 8.202 1.00 89.12 103 ILE A O 1
ATOM 848 N N . SER A 1 104 ? -11.930 -5.105 6.358 1.00 85.88 104 SER A N 1
ATOM 849 C CA . SER A 1 104 ? -12.426 -6.355 6.942 1.00 85.88 104 SER A CA 1
ATOM 850 C C . SER A 1 104 ? -11.279 -7.182 7.527 1.00 85.88 104 SER A C 1
ATOM 852 O O . SER A 1 104 ? -10.151 -7.129 7.027 1.00 85.88 104 SER A O 1
ATOM 854 N N . VAL A 1 105 ? -11.570 -8.041 8.505 1.00 81.38 105 VAL A N 1
ATOM 855 C CA . VAL A 1 105 ? -10.592 -8.948 9.139 1.00 81.38 105 VAL A CA 1
ATOM 856 C C . VAL A 1 105 ? -9.783 -9.748 8.110 1.00 81.38 105 VAL A C 1
ATOM 858 O O . VAL A 1 105 ? -8.558 -9.829 8.213 1.00 81.38 105 VAL A O 1
ATOM 861 N N . ASN A 1 106 ? -10.432 -10.269 7.064 1.00 81.62 106 ASN A N 1
ATOM 862 C CA . ASN A 1 106 ? -9.763 -11.060 6.020 1.00 81.62 106 ASN A CA 1
ATOM 863 C C . ASN A 1 106 ? -8.617 -10.302 5.323 1.00 81.62 106 ASN A C 1
ATOM 865 O O . ASN A 1 106 ? -7.593 -10.896 4.988 1.00 81.62 106 ASN A O 1
ATOM 869 N N . HIS A 1 107 ? -8.748 -8.983 5.146 1.00 76.69 107 HIS A N 1
ATOM 870 C CA . HIS A 1 107 ? -7.710 -8.162 4.521 1.00 76.69 107 HIS A CA 1
ATOM 871 C C . HIS A 1 107 ? -6.493 -7.952 5.436 1.00 76.69 107 HIS A C 1
ATOM 873 O O . HIS A 1 107 ? -5.377 -7.815 4.937 1.00 76.69 107 HIS A O 1
ATOM 879 N N . LEU A 1 108 ? -6.683 -7.956 6.761 1.00 74.25 108 LEU A N 1
ATOM 880 C CA . LEU A 1 108 ? -5.591 -7.849 7.736 1.00 74.25 108 LEU A CA 1
ATOM 881 C C . LEU A 1 108 ? -4.834 -9.175 7.888 1.00 74.25 108 LEU A C 1
ATOM 883 O O . LEU A 1 108 ? -3.609 -9.179 8.011 1.00 74.25 108 LEU A O 1
ATOM 887 N N . MET A 1 109 ? -5.549 -10.301 7.843 1.00 71.81 109 MET A N 1
ATOM 888 C CA . MET A 1 109 ? -4.969 -11.631 8.065 1.00 71.81 109 MET A CA 1
ATOM 889 C C . MET A 1 109 ? -4.159 -12.147 6.867 1.00 71.81 109 MET A C 1
ATOM 891 O O . MET A 1 109 ? -3.158 -12.834 7.060 1.00 71.81 109 MET A O 1
ATOM 895 N N . ASN A 1 110 ? -4.510 -11.751 5.639 1.00 60.50 110 ASN A N 1
ATOM 896 C CA . ASN A 1 110 ? -3.806 -12.174 4.420 1.00 60.50 110 ASN A CA 1
ATOM 897 C C . ASN A 1 110 ? -2.384 -11.600 4.248 1.00 60.50 110 ASN A C 1
ATOM 899 O O . ASN A 1 110 ? -1.707 -11.958 3.290 1.00 60.50 110 ASN A O 1
ATOM 903 N N . ARG A 1 111 ? -1.894 -10.735 5.147 1.00 52.59 111 ARG A N 1
ATOM 904 C CA . ARG A 1 111 ? -0.521 -10.191 5.081 1.00 52.59 111 ARG A CA 1
ATOM 905 C C . ARG A 1 111 ? 0.529 -10.989 5.872 1.00 52.59 111 ARG A C 1
ATOM 907 O O . ARG A 1 111 ? 1.650 -10.507 6.016 1.00 52.59 111 ARG A O 1
ATOM 914 N N . LYS A 1 112 ? 0.183 -12.169 6.406 1.00 40.75 112 LYS A N 1
ATOM 915 C CA . LYS A 1 112 ? 1.083 -13.01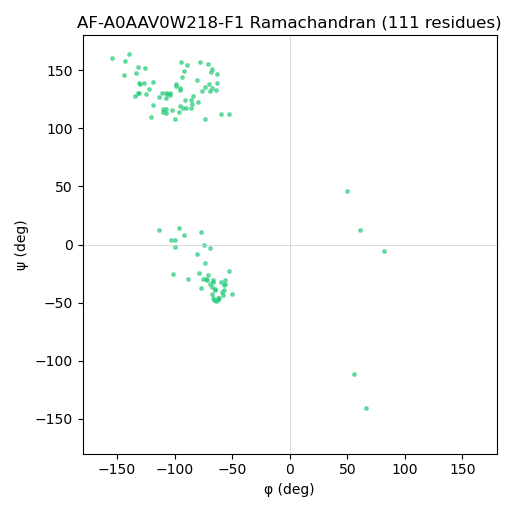9 7.217 1.00 40.75 112 LYS A CA 1
ATOM 916 C C . LYS A 1 112 ? 1.676 -14.251 6.508 1.00 40.75 112 LYS A C 1
ATOM 918 O O . LYS A 1 112 ? 2.402 -14.985 7.171 1.00 40.75 112 LYS A O 1
ATOM 923 N N . ASN A 1 113 ? 1.423 -14.447 5.212 1.00 31.33 113 ASN A N 1
ATOM 924 C CA . ASN A 1 113 ? 2.006 -15.541 4.420 1.00 31.33 113 ASN A CA 1
ATOM 925 C C . ASN A 1 113 ? 2.960 -15.013 3.350 1.00 31.33 113 ASN A C 1
ATOM 927 O O . ASN A 1 113 ? 2.555 -14.067 2.636 1.00 31.33 113 ASN A O 1
#

pLDDT: mean 85.15, std 10.5, range [31.33, 95.5]

Solvent-accessible surface area (backbone atoms only — not comparable to full-atom values): 7213 Å² total; per-residue (Å²): 132,86,48,76,66,55,52,44,50,53,52,51,57,48,62,76,66,47,71,82,76,50,36,69,84,64,58,76,92,72,63,45,75,62,63,51,59,74,62,34,48,78,47,80,46,80,54,96,93,41,82,44,77,47,78,48,69,63,70,36,72,74,77,61,59,53,78,42,79,59,74,65,44,80,45,76,59,93,92,46,78,48,65,53,72,68,97,49,49,26,38,30,35,26,91,83,65,83,46,74,49,76,41,51,70,70,72,64,61,67,74,77,118

Organism: NCBI:txid13131

Radius of gyration: 22.09 Å; Cα contacts (8 Å, |Δi|>4): 136; chains: 1; bounding box: 63×31×59 Å